Protein AF-A0A1F8YNE2-F1 (afdb_monomer_lite)

Secondary structure (DSSP, 8-state):
----TT-------S-----HHHHHHHGGGTTS-SS-GGGEEE-TTT-SEEEEEPTTSS-BTTB------EEEEEHHHHHHHHHTTSPPTTHHHHHHHSTTSHHHHHHHHHTT----PPPP-PPPP-

Foldseek 3Di:
DDDDPCPLADDDPDDDDPDPVVCVVCVLCRNDPQADPQQWDDDPVPDQKIKGFDPQPDDDPNDRRDGRDIDIDHPVRVVCVNCVVVDPPCVVVCCCPNCVHPVNVVVCVVVVNDDPPPPPPDPPDD

Structure (mmCIF, N/CA/C/O backbone):
data_AF-A0A1F8YNE2-F1
#
_entry.id   AF-A0A1F8YNE2-F1
#
loop_
_atom_site.group_PDB
_atom_site.id
_atom_site.type_symbol
_atom_site.label_atom_id
_atom_site.label_alt_id
_atom_site.label_comp_id
_atom_site.label_asym_id
_atom_site.label_entity_id
_atom_site.label_seq_id
_atom_site.pdbx_PDB_ins_code
_atom_site.Cartn_x
_atom_site.Cartn_y
_atom_site.Cartn_z
_atom_site.occupancy
_atom_site.B_iso_or_equiv
_atom_site.auth_seq_id
_atom_site.auth_comp_id
_atom_site.auth_asym_id
_atom_site.auth_atom_id
_atom_site.pdbx_PDB_model_num
ATOM 1 N N . MET A 1 1 ? 31.661 -0.359 -0.754 1.00 39.47 1 MET A N 1
ATOM 2 C CA . MET A 1 1 ? 30.496 -0.814 -1.548 1.00 39.47 1 MET A CA 1
ATOM 3 C C . MET A 1 1 ? 29.755 0.434 -2.027 1.00 39.47 1 MET A C 1
ATOM 5 O O . MET A 1 1 ? 29.404 1.249 -1.186 1.00 39.47 1 MET A O 1
ATOM 9 N N . LYS A 1 2 ? 29.654 0.696 -3.342 1.00 39.34 2 LYS A N 1
ATOM 10 C CA . LYS A 1 2 ? 29.028 1.940 -3.844 1.00 39.34 2 LYS A CA 1
ATOM 11 C C . LYS A 1 2 ? 27.502 1.866 -3.644 1.00 39.34 2 LYS A C 1
ATOM 13 O O . LYS A 1 2 ? 26.926 0.857 -4.046 1.00 39.34 2 LYS A O 1
ATOM 18 N N . PRO A 1 3 ? 26.848 2.888 -3.061 1.00 49.16 3 PRO A N 1
ATOM 19 C CA . PRO A 1 3 ? 25.396 2.900 -2.939 1.00 49.16 3 PRO A CA 1
ATOM 20 C C . PRO A 1 3 ? 24.760 3.016 -4.328 1.00 49.16 3 PRO A C 1
ATOM 22 O O . PRO A 1 3 ? 25.238 3.759 -5.192 1.00 49.16 3 PRO A O 1
ATOM 25 N N . TRP A 1 4 ? 23.690 2.255 -4.547 1.00 52.19 4 TRP A N 1
ATOM 26 C CA . TRP A 1 4 ? 22.911 2.305 -5.778 1.00 52.19 4 TRP A CA 1
ATOM 27 C C . TRP A 1 4 ? 22.247 3.676 -5.860 1.00 52.19 4 TRP A C 1
ATOM 29 O O . TRP A 1 4 ? 21.384 3.998 -5.049 1.00 52.19 4 TRP A O 1
ATOM 39 N N . ARG A 1 5 ? 22.675 4.504 -6.819 1.00 51.41 5 ARG A N 1
ATOM 40 C CA . ARG A 1 5 ? 22.246 5.908 -6.908 1.00 51.41 5 ARG A CA 1
ATOM 41 C C . ARG A 1 5 ? 20.738 6.063 -7.134 1.00 51.41 5 ARG A C 1
ATOM 43 O O . ARG A 1 5 ? 20.189 7.072 -6.715 1.00 51.41 5 ARG A O 1
ATOM 50 N N . HIS A 1 6 ? 20.077 5.058 -7.718 1.00 46.31 6 HIS A N 1
ATOM 51 C CA . HIS A 1 6 ? 18.638 5.045 -7.999 1.00 46.31 6 HIS A CA 1
ATOM 52 C C . HIS A 1 6 ? 18.114 3.597 -8.050 1.00 46.31 6 HIS A C 1
ATOM 54 O O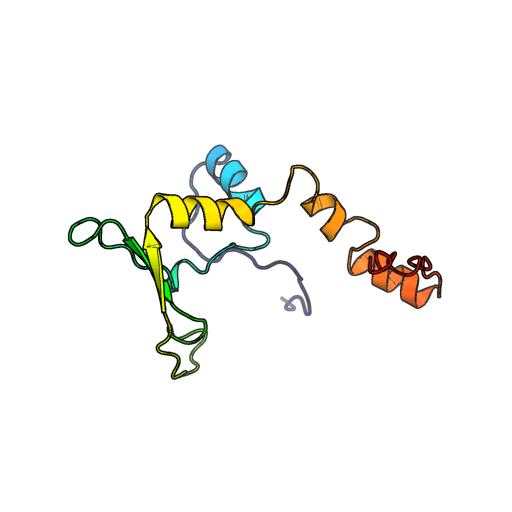 . HIS A 1 6 ? 17.853 3.091 -9.137 1.00 46.31 6 HIS A O 1
ATOM 60 N N . SER A 1 7 ? 18.014 2.876 -6.923 1.00 49.88 7 SER A N 1
ATOM 61 C CA . SER A 1 7 ? 17.552 1.474 -6.988 1.00 49.88 7 SER A CA 1
ATOM 62 C C . SER A 1 7 ? 16.132 1.368 -7.548 1.00 49.88 7 SER A C 1
ATOM 64 O O . SER A 1 7 ? 15.814 0.371 -8.175 1.00 49.88 7 SER A O 1
ATOM 66 N N . GLY A 1 8 ? 15.261 2.360 -7.322 1.00 44.12 8 GLY A N 1
ATOM 67 C CA . GLY A 1 8 ? 13.835 2.265 -7.675 1.00 44.12 8 GLY A CA 1
ATOM 68 C C . GLY A 1 8 ? 13.079 1.172 -6.902 1.00 44.12 8 GLY A C 1
ATOM 69 O O . GLY A 1 8 ? 11.860 1.075 -7.006 1.00 44.12 8 GLY A O 1
ATOM 70 N N . PHE A 1 9 ? 13.798 0.392 -6.095 1.00 44.72 9 PHE A N 1
ATOM 71 C CA . PHE A 1 9 ? 13.309 -0.662 -5.229 1.00 44.72 9 PHE A CA 1
ATOM 72 C C . PHE A 1 9 ? 13.385 -0.156 -3.792 1.00 44.72 9 PHE A C 1
ATOM 74 O O . PHE A 1 9 ? 14.472 0.132 -3.284 1.00 44.72 9 PHE A O 1
ATOM 81 N N . HIS A 1 10 ? 12.227 -0.046 -3.146 1.00 46.38 10 HIS A N 1
ATOM 82 C CA . HIS A 1 10 ? 12.149 0.092 -1.699 1.00 46.38 10 HIS A CA 1
ATOM 83 C C . HIS A 1 10 ? 12.209 -1.315 -1.103 1.00 46.38 10 HIS A C 1
ATOM 85 O O . HIS A 1 10 ? 11.298 -2.112 -1.309 1.00 46.38 10 HIS A O 1
ATOM 91 N N . ALA A 1 11 ? 13.298 -1.638 -0.407 1.00 51.34 11 ALA A N 1
ATOM 92 C CA . ALA A 1 11 ? 13.364 -2.854 0.391 1.00 51.34 11 ALA A CA 1
ATOM 93 C C . ALA A 1 11 ? 12.596 -2.623 1.699 1.00 51.34 11 ALA A C 1
ATOM 95 O O . ALA A 1 11 ? 12.755 -1.585 2.345 1.00 51.34 11 ALA A O 1
ATOM 96 N N . PHE A 1 12 ? 11.753 -3.577 2.078 1.00 56.03 12 PHE A N 1
ATOM 97 C CA . PHE A 1 12 ? 11.123 -3.593 3.393 1.00 56.03 12 PHE A CA 1
ATOM 98 C C . PHE A 1 12 ? 12.198 -3.824 4.460 1.00 56.03 12 PHE A C 1
ATOM 100 O O . PHE A 1 12 ? 12.927 -4.808 4.396 1.00 56.03 12 PHE A O 1
ATOM 107 N N . ALA A 1 13 ? 12.304 -2.904 5.416 1.00 56.09 13 ALA A N 1
ATOM 108 C CA . ALA A 1 13 ? 13.274 -2.946 6.511 1.00 56.09 13 ALA A CA 1
ATOM 109 C C . ALA A 1 13 ? 12.582 -3.284 7.846 1.00 56.09 13 ALA A C 1
ATOM 111 O O . ALA A 1 13 ? 12.728 -2.554 8.824 1.00 56.09 13 ALA A O 1
ATOM 112 N N . GLY A 1 14 ? 11.744 -4.325 7.848 1.00 67.69 14 GLY A N 1
ATOM 113 C CA . GLY A 1 14 ? 11.034 -4.819 9.031 1.00 67.69 14 GLY A CA 1
ATOM 114 C C . GLY A 1 14 ? 11.538 -6.186 9.494 1.00 67.69 14 GLY A C 1
ATOM 115 O O . GLY A 1 14 ? 12.620 -6.619 9.103 1.00 67.69 14 GLY A O 1
ATOM 116 N N . GLU A 1 15 ? 10.749 -6.846 10.338 1.00 74.19 15 GLU A N 1
ATOM 117 C CA . GLU A 1 15 ? 11.035 -8.197 10.827 1.00 74.19 15 GLU A CA 1
ATOM 118 C C . GLU A 1 15 ? 11.038 -9.222 9.680 1.00 74.19 15 GLU A C 1
ATOM 120 O O . GLU A 1 15 ? 10.304 -9.079 8.697 1.00 74.19 15 GLU A O 1
ATOM 125 N N . GLU A 1 16 ? 11.902 -10.230 9.792 1.00 73.44 16 GLU A N 1
ATOM 126 C CA . GLU A 1 16 ? 12.021 -11.301 8.804 1.00 73.44 16 GLU A CA 1
ATOM 127 C C . GLU A 1 16 ? 10.741 -12.146 8.780 1.00 73.44 16 GLU A C 1
ATOM 129 O O . GLU A 1 16 ? 10.223 -12.534 9.826 1.00 73.44 16 GLU A O 1
ATOM 134 N N . ILE A 1 17 ? 10.223 -12.436 7.582 1.00 80.06 17 ILE A N 1
ATOM 135 C CA . ILE A 1 17 ? 9.096 -13.359 7.419 1.00 80.06 17 ILE A CA 1
ATOM 136 C C . ILE A 1 17 ? 9.681 -14.779 7.389 1.00 80.06 17 ILE A C 1
ATOM 138 O O . ILE A 1 17 ? 10.430 -15.083 6.460 1.00 80.06 17 ILE A O 1
ATOM 142 N N . PRO A 1 18 ? 9.370 -15.643 8.374 1.00 77.31 18 PRO A N 1
ATOM 143 C CA . PRO A 1 18 ? 10.054 -16.925 8.539 1.00 77.31 18 PRO A CA 1
ATOM 144 C C . PRO A 1 18 ? 9.664 -17.971 7.487 1.00 77.31 18 PRO A C 1
ATOM 146 O O . PRO A 1 18 ? 10.434 -18.895 7.235 1.00 77.31 18 PRO A O 1
ATOM 149 N N . ASP A 1 19 ? 8.481 -17.841 6.882 1.00 88.25 19 ASP A N 1
ATOM 150 C CA . ASP A 1 19 ? 7.953 -18.780 5.896 1.00 88.25 19 ASP A CA 1
ATOM 151 C C . ASP A 1 19 ? 7.944 -18.185 4.479 1.00 88.25 19 ASP A C 1
ATOM 153 O O . ASP A 1 1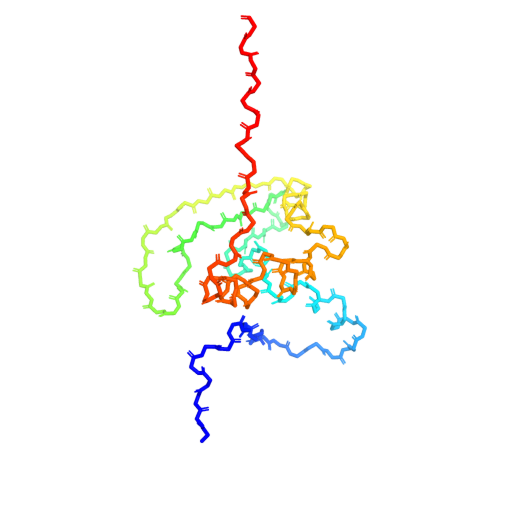9 ? 7.517 -17.048 4.248 1.00 88.25 19 ASP A O 1
ATOM 157 N N . ILE A 1 20 ? 8.396 -18.978 3.506 1.00 77.38 20 ILE A N 1
ATOM 158 C CA . ILE A 1 20 ? 8.467 -18.563 2.107 1.00 77.38 20 ILE A CA 1
ATOM 159 C C . ILE A 1 20 ? 7.078 -18.432 1.481 1.00 77.38 20 ILE A C 1
ATOM 161 O O . ILE A 1 20 ? 6.885 -17.556 0.639 1.00 77.38 20 ILE A O 1
ATOM 165 N N . GLU A 1 21 ? 6.092 -19.233 1.896 1.00 79.62 21 GLU A N 1
ATOM 166 C CA . GLU A 1 21 ? 4.719 -19.064 1.415 1.00 79.62 21 GLU A CA 1
ATOM 167 C C . GLU A 1 21 ? 4.116 -17.744 1.906 1.00 79.62 21 GLU A C 1
ATOM 169 O O . GLU A 1 21 ? 3.497 -17.023 1.118 1.00 79.62 21 GLU A O 1
ATOM 174 N N . ASP A 1 22 ? 4.365 -17.358 3.156 1.00 74.12 22 ASP A N 1
ATOM 175 C CA . ASP A 1 22 ? 3.977 -16.043 3.674 1.00 74.12 22 ASP A CA 1
ATOM 176 C C . ASP A 1 22 ? 4.731 -14.891 2.996 1.00 74.12 22 ASP A C 1
ATOM 178 O O . ASP A 1 22 ? 4.121 -13.885 2.615 1.00 74.12 22 ASP A O 1
ATOM 182 N N . ALA A 1 23 ? 6.029 -15.047 2.736 1.00 70.62 23 ALA A N 1
ATOM 183 C CA . ALA A 1 23 ? 6.802 -14.063 1.982 1.00 70.62 23 ALA A CA 1
ATOM 184 C C . ALA A 1 23 ? 6.274 -13.899 0.546 1.00 70.62 23 ALA A C 1
ATOM 186 O O . ALA A 1 23 ? 6.215 -12.781 0.035 1.00 70.62 23 ALA A O 1
ATOM 187 N N . LEU A 1 24 ? 5.827 -14.981 -0.099 1.00 69.38 24 LEU A N 1
ATOM 188 C CA . LEU A 1 24 ? 5.201 -14.946 -1.424 1.00 69.38 24 LEU A CA 1
ATOM 189 C C . LEU A 1 24 ? 3.784 -14.357 -1.400 1.00 69.38 24 LEU A C 1
ATOM 191 O O . LEU A 1 24 ? 3.359 -13.777 -2.400 1.00 69.38 24 LEU A O 1
ATOM 195 N N . ARG A 1 25 ? 3.057 -14.448 -0.279 1.00 70.38 25 ARG A N 1
ATOM 196 C CA . ARG A 1 25 ? 1.775 -13.745 -0.089 1.00 70.38 25 ARG A CA 1
ATOM 197 C C . ARG A 1 25 ? 1.976 -12.239 0.051 1.00 70.38 25 ARG A C 1
ATOM 199 O O . ARG A 1 25 ? 1.186 -11.479 -0.500 1.00 70.38 25 ARG A O 1
ATOM 206 N N . VAL A 1 26 ? 3.020 -11.805 0.758 1.00 63.59 26 VAL A N 1
ATOM 207 C CA . VAL A 1 26 ? 3.290 -10.385 1.049 1.00 63.59 26 VAL A CA 1
ATOM 208 C C . VAL A 1 26 ? 4.093 -9.704 -0.066 1.00 63.59 26 VAL A C 1
ATOM 210 O O . VAL A 1 26 ? 3.817 -8.554 -0.406 1.00 63.59 26 VAL A O 1
ATOM 213 N N . GLY A 1 27 ? 5.031 -10.414 -0.694 1.00 66.81 27 GLY A N 1
ATOM 214 C CA . GLY A 1 27 ? 5.944 -9.939 -1.742 1.00 66.81 27 GLY A CA 1
ATOM 215 C C . GLY A 1 27 ? 5.290 -9.141 -2.879 1.00 66.81 27 GLY A C 1
ATOM 216 O O . GLY A 1 27 ? 5.775 -8.052 -3.197 1.00 66.81 27 GLY A O 1
ATOM 217 N N . PRO A 1 28 ? 4.156 -9.591 -3.451 1.00 63.25 28 PRO A N 1
ATOM 218 C CA . PRO A 1 28 ? 3.414 -8.845 -4.470 1.00 63.25 28 PRO A CA 1
ATOM 219 C C . PRO A 1 28 ? 2.935 -7.456 -4.015 1.00 63.25 28 PRO A C 1
ATOM 221 O O . PRO A 1 28 ? 2.727 -6.575 -4.849 1.00 63.25 28 PRO A O 1
ATOM 224 N N . TYR A 1 29 ? 2.796 -7.238 -2.704 1.00 55.78 29 TYR A N 1
ATOM 225 C CA . TYR A 1 29 ? 2.384 -5.970 -2.095 1.00 55.78 29 TYR A CA 1
ATOM 226 C C . TYR A 1 29 ? 3.571 -5.100 -1.645 1.00 55.78 29 TYR A C 1
ATOM 228 O O . TYR A 1 29 ? 3.398 -3.908 -1.386 1.00 55.78 29 TYR A O 1
ATOM 236 N N . MET A 1 30 ? 4.790 -5.649 -1.582 1.00 57.84 30 MET A N 1
ATOM 237 C CA . MET A 1 30 ? 5.980 -4.944 -1.074 1.00 57.84 30 MET A CA 1
ATOM 238 C C . MET A 1 30 ? 6.530 -3.880 -2.031 1.00 57.84 30 MET A C 1
ATOM 240 O O . MET A 1 30 ? 7.290 -3.016 -1.604 1.00 57.84 30 MET A O 1
ATOM 244 N N . VAL A 1 31 ? 6.123 -3.879 -3.306 1.00 57.84 31 VAL A N 1
ATOM 245 C CA . VAL A 1 31 ? 6.524 -2.839 -4.273 1.00 57.84 31 VAL A CA 1
ATOM 246 C C . VAL A 1 31 ? 5.995 -1.459 -3.857 1.00 57.84 31 VAL A C 1
ATOM 248 O O . VAL A 1 31 ? 6.662 -0.440 -4.053 1.00 57.84 31 VAL A O 1
ATOM 251 N N . ARG A 1 32 ? 4.818 -1.416 -3.222 1.00 62.06 32 ARG A N 1
ATOM 252 C CA . ARG A 1 32 ? 4.328 -0.234 -2.515 1.00 62.06 32 ARG A CA 1
ATOM 253 C C . ARG A 1 32 ? 3.302 -0.661 -1.477 1.00 62.06 32 ARG A C 1
ATOM 255 O O . ARG A 1 32 ? 2.172 -0.997 -1.823 1.00 62.06 32 ARG A O 1
ATOM 262 N N . GLY A 1 33 ? 3.698 -0.579 -0.208 1.00 65.50 33 GLY A N 1
ATOM 263 C CA . GLY A 1 33 ? 2.766 -0.688 0.902 1.00 65.50 33 GLY A CA 1
ATOM 264 C C . GLY A 1 33 ? 1.630 0.320 0.695 1.00 65.50 33 GLY A C 1
ATOM 265 O O . GLY A 1 33 ? 1.897 1.510 0.500 1.00 65.50 33 GLY A O 1
ATOM 266 N N . PRO A 1 34 ? 0.374 -0.124 0.682 1.00 68.75 34 PRO A N 1
ATOM 267 C CA . PRO A 1 34 ? -0.723 0.752 0.298 1.00 68.75 34 PRO A CA 1
ATOM 268 C C . PRO A 1 34 ? -1.080 1.835 1.312 1.00 68.75 34 PRO A C 1
ATOM 270 O O . PRO A 1 34 ? -1.661 2.873 0.989 1.00 68.75 34 PRO A O 1
ATOM 273 N N . ALA A 1 35 ? -0.743 1.567 2.562 1.00 74.94 35 ALA A N 1
ATOM 274 C CA . ALA A 1 35 ? -0.895 2.465 3.677 1.00 74.94 35 ALA A CA 1
ATOM 275 C C . ALA A 1 35 ? 0.356 2.334 4.540 1.00 74.94 35 ALA A C 1
ATOM 277 O O . ALA A 1 35 ? 0.953 1.262 4.635 1.00 74.94 35 ALA A O 1
ATOM 278 N N . ALA A 1 36 ? 0.764 3.432 5.173 1.00 79.38 36 ALA A N 1
ATOM 279 C CA . ALA A 1 36 ? 1.851 3.356 6.138 1.00 79.38 36 ALA A CA 1
ATOM 280 C C . ALA A 1 36 ? 1.294 2.796 7.448 1.00 79.38 36 ALA A C 1
ATOM 282 O O . ALA A 1 36 ? 0.478 3.458 8.092 1.00 79.38 36 ALA A O 1
ATOM 283 N N . THR A 1 37 ? 1.756 1.616 7.857 1.00 79.00 37 THR A N 1
ATOM 284 C CA . THR A 1 37 ? 1.337 0.973 9.113 1.00 79.00 37 THR A CA 1
ATOM 285 C C . THR A 1 37 ? 1.582 1.879 10.318 1.00 79.00 37 THR A C 1
ATOM 287 O O . THR A 1 37 ? 0.748 1.963 11.213 1.00 79.00 37 THR A O 1
ATOM 290 N N . SER A 1 38 ? 2.664 2.665 10.294 1.00 81.56 38 SER A N 1
ATOM 291 C CA . SER A 1 38 ? 2.983 3.654 11.331 1.00 81.56 38 SER A CA 1
ATOM 292 C C . SER A 1 38 ? 1.884 4.701 11.546 1.00 81.56 38 SER A C 1
ATOM 294 O O . SER A 1 38 ? 1.789 5.254 12.641 1.00 81.56 38 SER A O 1
ATOM 296 N N . ARG A 1 39 ? 1.028 4.944 10.544 1.00 84.06 39 ARG A N 1
ATOM 297 C CA . ARG A 1 39 ? -0.093 5.897 10.573 1.00 84.06 39 ARG A CA 1
ATOM 298 C C . ARG A 1 39 ? -1.451 5.247 10.847 1.00 84.06 39 ARG A C 1
ATOM 300 O O . ARG A 1 39 ? -2.445 5.964 10.912 1.00 84.06 39 ARG A O 1
ATOM 307 N N . LEU A 1 40 ? -1.512 3.928 11.007 1.00 87.19 40 LEU A N 1
ATOM 308 C CA . LEU A 1 40 ? -2.745 3.199 11.291 1.00 87.19 40 LEU A CA 1
ATOM 309 C C . LEU A 1 40 ? -2.899 2.997 12.805 1.00 87.19 40 LEU A C 1
ATOM 311 O O . LEU A 1 40 ? -1.948 2.625 13.495 1.00 87.19 40 LEU A O 1
ATOM 315 N N . ARG A 1 41 ? -4.082 3.293 13.342 1.00 86.69 41 ARG A N 1
ATOM 316 C CA . ARG A 1 41 ? -4.442 3.086 14.749 1.00 86.69 41 ARG A CA 1
ATOM 317 C C . ARG A 1 41 ? -5.778 2.357 14.799 1.00 86.69 41 ARG A C 1
ATOM 319 O O . ARG A 1 41 ? -6.739 2.789 14.172 1.00 86.69 41 ARG A O 1
ATOM 326 N N . ALA A 1 42 ? -5.824 1.263 15.540 1.00 82.44 42 ALA A N 1
ATOM 327 C CA . ALA A 1 42 ? -7.051 0.548 15.849 1.00 82.44 42 ALA A CA 1
ATOM 328 C C . ALA A 1 42 ? -7.049 0.268 17.352 1.00 82.44 42 ALA A C 1
ATOM 330 O O . ALA A 1 42 ? -6.030 -0.182 17.876 1.00 82.44 42 ALA A O 1
ATOM 331 N N . ASP A 1 43 ? -8.161 0.552 18.025 1.00 73.94 43 ASP A N 1
ATOM 332 C CA . ASP A 1 43 ? -8.392 0.116 19.401 1.00 73.94 43 ASP A CA 1
ATOM 333 C C . ASP A 1 43 ? -9.618 -0.806 19.417 1.00 73.94 43 ASP A C 1
ATOM 335 O O . ASP A 1 43 ? -10.751 -0.319 19.424 1.00 73.94 43 ASP A O 1
ATOM 339 N N . PRO A 1 44 ? -9.413 -2.134 19.395 1.00 66.19 44 PRO A N 1
ATOM 340 C CA . PRO A 1 44 ? -10.514 -3.089 19.360 1.00 66.19 44 PRO A CA 1
ATOM 341 C C . PRO A 1 44 ? -11.364 -3.097 20.642 1.00 66.19 44 PRO A C 1
ATOM 343 O O . PRO A 1 44 ? -12.429 -3.708 20.636 1.00 66.19 44 PRO A O 1
ATOM 346 N N . ALA A 1 45 ? -10.927 -2.448 21.729 1.00 70.44 45 ALA A N 1
ATOM 347 C CA . ALA A 1 45 ? -11.646 -2.426 23.002 1.00 70.44 45 ALA A CA 1
ATOM 348 C C . ALA A 1 45 ? -12.614 -1.239 23.157 1.00 70.44 45 ALA A C 1
ATOM 350 O O . ALA A 1 45 ? -13.492 -1.301 24.017 1.00 70.44 45 ALA A O 1
ATOM 351 N N . GLN A 1 46 ? -12.467 -0.169 22.366 1.00 64.75 46 GLN A N 1
ATOM 352 C CA . GLN A 1 46 ? -13.225 1.078 22.563 1.00 64.75 46 GLN A CA 1
ATOM 353 C C . GLN A 1 46 ? -14.274 1.341 21.481 1.00 64.75 46 GLN A C 1
ATOM 355 O O . GLN A 1 46 ? -15.430 1.595 21.809 1.00 64.75 46 GLN A O 1
ATOM 360 N N . GLU A 1 47 ? -13.908 1.264 20.200 1.00 68.75 47 GLU A N 1
ATOM 361 C CA . GLU A 1 47 ? -14.833 1.483 19.082 1.00 68.75 47 GLU A CA 1
ATOM 362 C C . GLU A 1 47 ? -14.422 0.638 17.872 1.00 68.75 47 GLU A C 1
ATOM 364 O O . GLU A 1 47 ? -13.226 0.508 17.603 1.00 68.75 47 GLU A O 1
ATOM 369 N N . PRO A 1 48 ? -15.377 0.113 17.078 1.00 77.88 48 PRO A N 1
ATOM 370 C CA . PRO A 1 48 ? -15.079 -0.725 15.923 1.00 77.88 48 PRO A CA 1
ATOM 371 C C . PRO A 1 48 ? -14.606 0.081 14.697 1.00 77.88 48 PRO A C 1
ATOM 373 O O . PRO A 1 48 ? -15.114 -0.079 13.584 1.00 77.88 48 PRO A O 1
ATOM 376 N N . LYS A 1 49 ? -13.643 0.983 14.906 1.00 86.62 49 LYS A N 1
ATOM 377 C CA . LYS A 1 49 ? -13.136 1.918 13.905 1.00 86.62 49 LYS A CA 1
ATOM 378 C C . LYS A 1 49 ? -11.626 1.824 13.745 1.00 86.62 49 LYS A C 1
ATOM 380 O O . LYS A 1 49 ? -10.872 1.545 14.678 1.00 86.62 49 LYS A O 1
ATOM 385 N N . VAL A 1 50 ? -11.181 2.123 12.532 1.00 89.00 50 VAL A N 1
ATOM 386 C CA . VAL A 1 50 ? -9.779 2.295 12.162 1.00 89.00 50 VAL A CA 1
ATOM 387 C C . VAL A 1 50 ? -9.526 3.772 11.932 1.00 89.00 50 VAL A C 1
ATOM 389 O O . VAL A 1 50 ? -10.133 4.386 11.057 1.00 89.00 50 VAL A O 1
ATOM 392 N N . ARG A 1 51 ? -8.578 4.337 12.676 1.00 89.25 51 ARG A N 1
ATOM 393 C CA . ARG A 1 51 ? -8.087 5.696 12.465 1.00 89.25 51 ARG A CA 1
ATOM 394 C C . ARG A 1 51 ? -6.837 5.669 11.598 1.00 89.25 51 ARG A C 1
ATOM 396 O O . ARG A 1 51 ? -5.851 5.003 11.916 1.00 89.25 51 ARG A O 1
ATOM 403 N N . TYR A 1 52 ? -6.854 6.442 10.521 1.00 88.50 52 TYR A N 1
ATOM 404 C CA . TYR A 1 52 ? -5.706 6.650 9.651 1.00 88.50 52 TYR A CA 1
ATOM 405 C C . TYR A 1 52 ? -5.229 8.096 9.724 1.00 88.50 52 TYR A C 1
ATOM 407 O O . TYR A 1 52 ? -5.963 9.033 9.403 1.00 88.50 52 TYR A O 1
ATOM 415 N N . LEU A 1 53 ? -3.980 8.269 10.145 1.00 88.25 53 LEU A N 1
ATOM 416 C CA . LEU A 1 53 ? -3.359 9.575 10.314 1.00 88.25 53 LEU A CA 1
ATOM 417 C C . LEU A 1 53 ? -2.885 10.140 8.969 1.00 88.25 53 LEU A C 1
ATOM 419 O O . LEU A 1 53 ? -2.380 9.420 8.091 1.00 88.25 53 LEU A O 1
ATOM 423 N N . ALA A 1 54 ? -3.020 11.454 8.815 1.00 84.00 54 ALA A N 1
ATOM 424 C CA . ALA A 1 54 ? -2.509 12.170 7.663 1.00 84.00 54 ALA A CA 1
ATOM 425 C C . ALA A 1 54 ? -0.981 12.033 7.564 1.00 84.00 54 ALA A C 1
ATOM 427 O O . ALA A 1 54 ? -0.262 11.719 8.519 1.00 84.00 54 ALA A O 1
ATOM 428 N N . LYS A 1 55 ? -0.453 12.248 6.357 1.00 76.38 55 LYS A N 1
ATOM 429 C CA . LYS A 1 55 ? 0.997 12.300 6.173 1.00 76.38 55 LYS A CA 1
ATOM 430 C C . LYS A 1 55 ? 1.552 13.471 6.996 1.00 76.38 55 LYS A C 1
ATOM 432 O O . LYS A 1 55 ? 0.988 14.564 6.972 1.00 76.38 55 LYS A O 1
ATOM 437 N N . GLY A 1 56 ? 2.640 13.224 7.723 1.00 71.00 56 GLY A N 1
ATOM 438 C CA . GLY A 1 56 ? 3.274 14.209 8.600 1.00 71.00 56 GLY A CA 1
ATOM 439 C C . GLY A 1 56 ? 2.742 14.247 10.035 1.00 71.00 56 GLY A C 1
ATOM 440 O O . GLY A 1 56 ? 3.269 15.028 10.807 1.00 71.00 56 GLY A O 1
ATOM 441 N N . THR A 1 57 ? 1.740 13.439 10.410 1.00 66.88 57 THR A N 1
ATOM 442 C CA . THR A 1 57 ? 1.301 13.305 11.820 1.00 66.88 57 THR A CA 1
ATOM 443 C C . THR A 1 57 ? 2.229 12.413 12.641 1.00 66.88 57 THR A C 1
ATOM 445 O O . THR A 1 57 ? 2.327 12.540 13.856 1.00 66.88 57 THR A O 1
ATOM 448 N N . VAL A 1 58 ? 2.901 11.478 11.971 1.00 67.06 58 VAL A N 1
ATOM 449 C CA . VAL A 1 58 ? 3.931 10.626 12.564 1.00 67.06 58 VAL A CA 1
ATOM 450 C C . VAL A 1 58 ? 5.271 11.132 12.041 1.00 67.06 58 VAL A C 1
ATOM 452 O O . VAL A 1 58 ? 5.368 11.324 10.823 1.00 67.06 58 VAL A O 1
ATOM 455 N N . PRO A 1 59 ? 6.272 11.358 12.913 1.00 61.50 59 PRO A N 1
ATOM 456 C CA . PRO A 1 59 ? 7.605 11.754 12.485 1.00 61.50 59 PRO A CA 1
ATOM 457 C C . PRO A 1 59 ? 8.135 10.731 11.484 1.00 61.50 59 PRO A C 1
ATOM 459 O O . PRO A 1 59 ? 8.213 9.540 11.783 1.00 61.50 59 PRO A O 1
ATOM 462 N N . ASP A 1 60 ? 8.462 11.198 10.287 1.00 58.62 60 ASP A N 1
ATOM 463 C CA . ASP A 1 60 ? 9.064 10.388 9.237 1.00 58.62 60 ASP A CA 1
ATOM 464 C C . ASP A 1 60 ? 10.482 10.924 9.040 1.00 58.62 60 ASP A C 1
ATOM 466 O O . ASP A 1 60 ? 10.665 12.125 8.842 1.00 58.62 60 ASP A O 1
ATOM 470 N N . HIS A 1 61 ? 11.487 10.062 9.195 1.00 54.88 61 HIS A N 1
ATOM 471 C CA . HIS A 1 61 ? 12.906 10.406 9.024 1.00 54.88 61 HIS A CA 1
ATOM 472 C C . HIS A 1 61 ? 13.391 11.694 9.736 1.00 54.88 61 HIS A C 1
ATOM 474 O O . HIS A 1 61 ? 14.219 12.425 9.201 1.00 54.88 61 HIS A O 1
ATOM 480 N N . GLY A 1 62 ? 12.922 11.958 10.962 1.00 49.38 62 GLY A N 1
ATOM 481 C CA . GLY A 1 62 ? 13.451 13.038 11.811 1.00 49.38 62 GLY A CA 1
ATOM 482 C C . GLY A 1 62 ? 12.926 14.446 11.509 1.00 49.38 62 GLY A C 1
ATOM 483 O O . GLY A 1 62 ? 13.384 15.396 12.137 1.00 49.38 62 GLY A O 1
ATOM 484 N N . GLU A 1 63 ? 11.962 14.601 10.597 1.00 52.41 63 GLU A N 1
ATOM 485 C CA . GLU A 1 63 ? 11.300 15.889 10.380 1.00 52.41 63 GLU A CA 1
ATOM 486 C C . GLU A 1 63 ? 10.104 16.061 11.331 1.00 52.41 63 GLU A C 1
ATOM 488 O O . GLU A 1 63 ? 9.160 15.267 11.333 1.00 52.41 63 GLU A O 1
ATOM 493 N N . GLU A 1 64 ? 10.131 17.132 12.126 1.00 50.03 64 GLU A N 1
ATOM 494 C CA . GLU A 1 64 ? 8.994 17.592 12.920 1.00 50.03 64 GLU A CA 1
ATOM 495 C C . GLU A 1 64 ? 7.961 18.226 11.978 1.00 50.03 64 GLU A C 1
ATOM 497 O O . GLU A 1 64 ? 8.219 19.248 11.337 1.00 50.03 64 GLU A O 1
ATOM 502 N N . ARG A 1 65 ? 6.784 17.605 11.837 1.00 55.69 65 ARG A N 1
ATOM 503 C CA . ARG A 1 65 ? 5.673 18.181 11.069 1.00 55.69 65 ARG A CA 1
ATOM 504 C C . ARG A 1 65 ? 4.376 18.197 11.867 1.00 55.69 6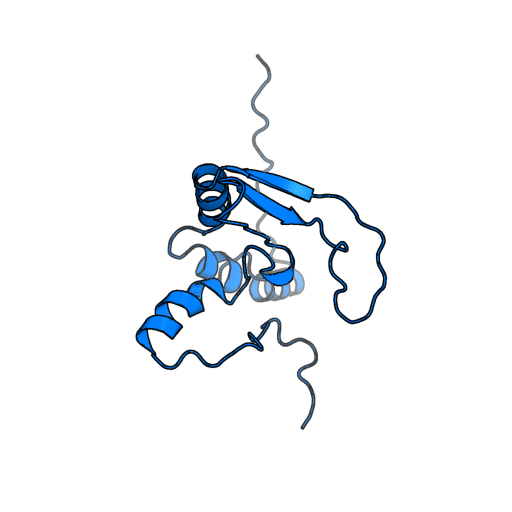5 ARG A C 1
ATOM 506 O O . ARG A 1 65 ? 3.997 17.240 12.529 1.00 55.69 65 ARG A O 1
ATOM 513 N N . VAL A 1 66 ? 3.691 19.333 11.748 1.00 54.59 66 VAL A N 1
ATOM 514 C CA . VAL A 1 66 ? 2.462 19.719 12.449 1.00 54.59 66 VAL A CA 1
ATOM 515 C C . VAL A 1 66 ? 1.255 19.371 11.575 1.00 54.59 66 VAL A C 1
ATOM 517 O O . VAL A 1 66 ? 0.600 20.238 11.007 1.00 54.59 66 VAL A O 1
ATOM 520 N N . SER A 1 67 ? 0.992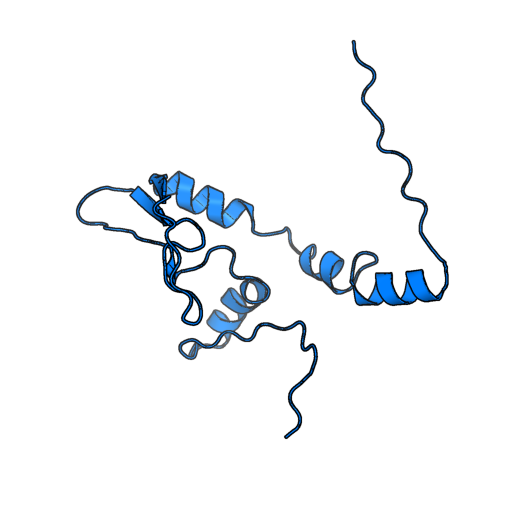 18.085 11.368 1.00 61.44 67 SER A N 1
ATOM 521 C CA . SER A 1 67 ? -0.221 17.636 10.677 1.00 61.44 67 SER A CA 1
ATOM 522 C C . SER A 1 67 ? -1.066 16.851 11.667 1.00 61.44 67 SER A C 1
ATOM 524 O O . SER A 1 67 ? -0.693 15.746 12.037 1.00 61.44 67 SER A O 1
ATOM 526 N N . SER A 1 68 ? -2.186 17.405 12.131 1.00 68.19 68 SER A N 1
ATOM 527 C CA . SER A 1 68 ? -3.087 16.747 13.096 1.00 68.19 68 SER A CA 1
ATOM 528 C C . SER A 1 68 ? -4.275 16.031 12.442 1.00 68.19 68 SER A C 1
ATOM 530 O O . SER A 1 68 ? -5.129 15.483 13.136 1.00 68.19 68 SER A O 1
ATOM 532 N N . GLY A 1 69 ? -4.350 16.030 11.108 1.00 82.81 69 GLY A N 1
ATOM 533 C CA . GLY A 1 69 ? -5.468 15.436 10.382 1.00 82.81 69 GLY A CA 1
ATOM 534 C C . GLY A 1 69 ? -5.539 13.919 10.559 1.00 82.81 69 GLY A C 1
ATOM 535 O O . GLY A 1 69 ? -4.531 13.218 10.457 1.00 82.81 69 GLY A O 1
ATOM 536 N N . HIS A 1 70 ? -6.744 13.394 10.753 1.00 88.12 70 HIS A N 1
ATOM 537 C CA . HIS A 1 70 ? -7.020 11.964 10.689 1.00 88.12 70 HIS A CA 1
ATOM 538 C C . HIS A 1 70 ? -8.339 11.708 9.958 1.00 88.12 70 HIS A C 1
ATOM 540 O O . HIS A 1 70 ? -9.170 12.605 9.809 1.00 88.12 70 HIS A O 1
ATOM 546 N N . ARG A 1 71 ? -8.523 10.475 9.487 1.00 88.88 71 ARG A N 1
ATOM 547 C CA . ARG A 1 71 ? -9.837 9.954 9.112 1.00 88.88 71 ARG A CA 1
ATOM 548 C C . ARG A 1 71 ? -10.110 8.673 9.864 1.00 88.88 71 ARG A C 1
ATOM 550 O O . ARG A 1 71 ? -9.215 7.838 9.983 1.00 88.88 71 ARG A O 1
ATOM 557 N N . ASP A 1 72 ? -11.346 8.538 10.303 1.00 90.25 72 ASP A N 1
ATOM 558 C CA . ASP A 1 72 ? -11.838 7.342 10.965 1.00 90.25 72 ASP A CA 1
ATOM 559 C C . ASP A 1 72 ? -12.744 6.604 9.978 1.00 90.25 72 ASP A C 1
ATOM 561 O O . ASP A 1 72 ? -13.502 7.235 9.241 1.00 90.25 72 ASP A O 1
ATOM 565 N N . TYR A 1 73 ? -12.619 5.284 9.942 1.00 89.44 73 TYR A N 1
ATOM 566 C CA . TYR A 1 73 ? -13.387 4.392 9.081 1.00 89.44 73 TYR A CA 1
ATOM 567 C C . TYR A 1 73 ? -13.961 3.267 9.926 1.00 89.44 73 TYR A C 1
ATOM 569 O O . TYR A 1 73 ? -13.275 2.778 10.826 1.00 89.44 73 TYR A O 1
ATOM 577 N N . ASP A 1 74 ? -15.157 2.794 9.602 1.00 91.19 74 ASP A N 1
ATOM 578 C CA . ASP A 1 74 ? -15.622 1.510 10.129 1.00 91.19 74 ASP A CA 1
ATOM 579 C C . ASP A 1 74 ? -14.725 0.378 9.599 1.00 91.19 74 ASP A C 1
ATOM 581 O O . ASP A 1 74 ? -14.121 0.504 8.530 1.00 91.19 74 ASP A O 1
ATOM 585 N N . TYR A 1 75 ? -14.622 -0.752 10.307 1.00 87.69 75 TYR A N 1
ATOM 586 C CA . TYR A 1 75 ? -13.701 -1.830 9.908 1.00 87.69 75 TYR A CA 1
ATOM 587 C C . TYR A 1 75 ? -13.894 -2.321 8.471 1.00 87.69 75 TYR A C 1
ATOM 589 O O . TYR A 1 75 ? -12.915 -2.487 7.742 1.00 87.69 75 TYR A O 1
ATOM 597 N N . LEU A 1 76 ? -15.143 -2.537 8.047 1.00 89.44 76 LEU A N 1
ATOM 598 C CA . LEU A 1 76 ? -15.430 -3.011 6.693 1.00 89.44 76 LEU A CA 1
ATOM 599 C C . LEU A 1 76 ? -15.083 -1.958 5.640 1.00 89.44 76 LEU A C 1
ATOM 601 O O . LEU A 1 76 ? -14.521 -2.303 4.603 1.00 89.44 76 LEU A O 1
ATOM 605 N N . GLU A 1 77 ? -15.341 -0.681 5.923 1.00 89.88 77 GLU A N 1
ATOM 606 C CA . GLU A 1 77 ? -14.936 0.413 5.039 1.00 89.88 77 GLU A CA 1
ATOM 607 C C . GLU A 1 77 ? -13.406 0.509 4.955 1.00 89.88 77 GLU A C 1
ATOM 609 O O . GLU A 1 77 ? -12.846 0.646 3.868 1.00 89.88 77 GLU A O 1
ATOM 614 N N . GLY A 1 78 ? -12.714 0.362 6.088 1.00 86.44 78 GLY A N 1
ATOM 615 C CA . GLY A 1 78 ? -11.257 0.343 6.157 1.00 86.44 78 GLY A CA 1
ATOM 616 C C . GLY A 1 78 ? -10.651 -0.778 5.312 1.00 86.44 78 GLY A C 1
ATOM 617 O O . GLY A 1 78 ? -9.747 -0.523 4.515 1.00 86.44 78 GLY A O 1
ATOM 618 N N . ILE A 1 79 ? -11.178 -2.003 5.429 1.00 87.00 79 ILE A N 1
ATOM 619 C CA . ILE A 1 79 ? -10.732 -3.157 4.633 1.00 87.00 79 ILE A CA 1
ATOM 620 C C . ILE A 1 79 ? -11.048 -2.952 3.152 1.00 87.00 79 ILE A C 1
ATOM 622 O O . ILE A 1 79 ? -10.178 -3.190 2.314 1.00 87.00 79 ILE A O 1
ATOM 626 N N . ALA A 1 80 ? -12.253 -2.491 2.812 1.00 89.44 80 ALA A N 1
ATOM 627 C CA . ALA A 1 80 ? -12.644 -2.237 1.428 1.00 89.44 80 ALA A CA 1
ATOM 628 C C . ALA A 1 80 ? -11.741 -1.176 0.786 1.00 89.44 80 ALA A C 1
ATOM 630 O O . ALA A 1 80 ? -11.268 -1.343 -0.335 1.00 89.44 80 ALA A O 1
ATOM 631 N N . ARG A 1 81 ? -11.431 -0.100 1.513 1.00 85.69 81 ARG A N 1
ATOM 632 C CA . ARG A 1 81 ? -10.592 0.987 1.007 1.00 85.69 81 ARG A CA 1
ATOM 633 C C . ARG A 1 81 ? -9.128 0.602 0.893 1.00 85.69 81 ARG A C 1
ATOM 635 O O . ARG A 1 81 ? -8.475 1.047 -0.048 1.00 85.69 81 ARG A O 1
ATOM 642 N N . LEU A 1 82 ? -8.630 -0.221 1.814 1.00 82.75 82 LEU A N 1
ATOM 643 C CA . LEU A 1 82 ? -7.343 -0.879 1.650 1.00 82.75 82 LEU A CA 1
ATOM 644 C C . LEU A 1 82 ? -7.436 -1.743 0.380 1.00 82.75 82 LEU A C 1
ATOM 646 O O . LEU A 1 82 ? -7.000 -1.352 -0.685 1.00 82.75 82 LEU A O 1
ATOM 650 N N . THR A 1 83 ? -8.182 -2.832 0.380 1.00 82.56 83 THR A N 1
ATOM 651 C CA . THR A 1 83 ? -8.230 -3.746 -0.775 1.00 82.56 83 THR A CA 1
ATOM 652 C C . THR A 1 83 ? -8.534 -3.098 -2.144 1.00 82.56 83 THR A C 1
ATOM 654 O O . THR A 1 83 ? -7.994 -3.566 -3.140 1.00 82.56 83 THR A O 1
ATOM 657 N N . SER A 1 84 ? -9.250 -1.967 -2.216 1.00 82.75 84 SER A N 1
ATOM 658 C CA . SER A 1 84 ? -9.477 -1.191 -3.452 1.00 82.75 84 SER A CA 1
ATOM 659 C C . SER A 1 84 ? -8.220 -0.705 -4.191 1.00 82.75 84 SER A C 1
ATOM 661 O O . SER A 1 84 ? -8.264 -0.506 -5.402 1.00 82.75 84 SER A O 1
ATOM 663 N N . HIS A 1 85 ? -7.092 -0.501 -3.501 1.00 75.56 85 HIS A N 1
ATOM 664 C CA . HIS A 1 85 ? -5.838 -0.113 -4.158 1.00 75.56 85 HIS A CA 1
ATOM 665 C C . HIS A 1 85 ? -5.085 -1.319 -4.737 1.00 75.56 85 HIS A C 1
ATOM 667 O O . HIS A 1 85 ? -4.021 -1.140 -5.333 1.00 75.56 85 HIS A O 1
ATOM 673 N N . ILE A 1 86 ? -5.527 -2.550 -4.439 1.00 75.88 86 ILE A N 1
ATOM 674 C CA . ILE A 1 86 ? -4.869 -3.765 -4.910 1.00 75.88 86 ILE A CA 1
ATOM 675 C C . ILE A 1 86 ? -5.167 -3.859 -6.405 1.00 75.88 86 ILE A C 1
ATOM 677 O O . ILE A 1 86 ? -6.327 -3.962 -6.792 1.00 75.88 86 ILE A O 1
ATOM 681 N N . PRO A 1 87 ? -4.139 -3.788 -7.254 1.00 73.75 87 PRO A N 1
ATOM 682 C CA . PRO A 1 87 ? -4.337 -3.841 -8.688 1.00 73.75 87 PRO A CA 1
ATOM 683 C C . PRO A 1 87 ? -4.708 -5.261 -9.120 1.00 73.75 87 PRO A C 1
ATOM 685 O O . PRO A 1 87 ? -4.265 -6.240 -8.513 1.00 73.75 87 PRO A O 1
ATOM 688 N N . ASP A 1 88 ? -5.446 -5.365 -10.224 1.00 78.06 88 ASP A N 1
ATOM 689 C CA . ASP A 1 88 ? -5.743 -6.653 -10.846 1.00 78.06 88 ASP A CA 1
ATOM 690 C C . ASP A 1 88 ? -4.468 -7.434 -11.193 1.00 78.06 88 ASP A C 1
ATOM 692 O O . ASP A 1 88 ? -3.371 -6.885 -11.389 1.00 78.06 88 ASP A O 1
ATOM 696 N N . ARG A 1 89 ? -4.617 -8.758 -11.294 1.00 75.56 89 ARG A N 1
ATOM 697 C CA . ARG A 1 89 ? -3.513 -9.657 -11.630 1.00 75.56 89 ARG A CA 1
ATOM 698 C C . ARG A 1 89 ? -2.859 -9.223 -12.945 1.00 75.56 89 ARG A C 1
ATOM 700 O O . ARG A 1 89 ? -3.507 -9.146 -13.980 1.00 75.56 89 ARG A O 1
ATOM 707 N N . GLY A 1 90 ? -1.545 -9.009 -12.904 1.00 71.00 90 GLY A N 1
ATOM 708 C CA . GLY A 1 90 ? -0.747 -8.627 -14.074 1.00 71.00 90 GLY A CA 1
ATOM 709 C C . GLY A 1 90 ? -0.639 -7.117 -14.308 1.00 71.00 90 GLY A C 1
ATOM 710 O O . GLY A 1 90 ? 0.319 -6.687 -14.947 1.00 71.00 90 GLY A O 1
ATOM 711 N N . THR A 1 91 ? -1.505 -6.291 -13.715 1.00 76.00 91 THR A N 1
ATOM 712 C CA . THR A 1 91 ? -1.470 -4.826 -13.884 1.00 76.00 91 THR A CA 1
ATOM 713 C C . THR A 1 91 ? -0.159 -4.214 -13.380 1.00 76.00 91 THR A C 1
ATOM 715 O O . THR A 1 91 ? 0.407 -3.335 -14.026 1.00 76.00 91 THR A O 1
ATOM 718 N N . GLN A 1 92 ? 0.414 -4.734 -12.287 1.00 74.44 92 GLN A N 1
ATOM 719 C CA . GLN A 1 92 ? 1.743 -4.300 -11.828 1.00 74.44 92 GLN A CA 1
ATOM 720 C C . GLN A 1 92 ? 2.862 -4.642 -12.815 1.00 74.44 92 GLN A C 1
ATOM 722 O O . GLN A 1 92 ? 3.765 -3.833 -13.015 1.00 74.44 92 GLN A O 1
ATOM 727 N N . LEU A 1 93 ? 2.793 -5.798 -13.483 1.00 75.50 93 LEU A N 1
ATOM 728 C CA . LEU A 1 93 ? 3.773 -6.155 -14.511 1.00 75.50 93 LEU A CA 1
ATOM 729 C C . LEU A 1 93 ? 3.682 -5.196 -15.701 1.00 75.50 93 LEU A C 1
ATOM 731 O O . LEU A 1 93 ? 4.710 -4.754 -16.206 1.00 75.50 93 LEU A O 1
ATOM 735 N N . VAL A 1 94 ? 2.467 -4.810 -16.101 1.00 76.38 94 VAL A N 1
ATOM 736 C CA . VAL A 1 94 ? 2.254 -3.814 -17.160 1.00 76.38 94 VAL A CA 1
ATOM 737 C C . VAL A 1 94 ? 2.794 -2.440 -16.748 1.00 76.38 94 VAL A C 1
ATOM 739 O O . VAL A 1 94 ? 3.469 -1.792 -17.547 1.00 76.38 94 VAL A O 1
ATOM 742 N N . HIS A 1 95 ? 2.580 -2.001 -15.506 1.00 72.88 95 HIS A N 1
ATOM 743 C CA . HIS A 1 95 ? 3.121 -0.726 -15.023 1.00 72.88 95 HIS A CA 1
ATOM 744 C C . HIS A 1 95 ? 4.654 -0.710 -14.954 1.00 72.88 95 HIS A C 1
ATOM 746 O O . HIS A 1 95 ? 5.271 0.288 -15.327 1.00 72.88 95 HIS A O 1
ATOM 752 N N . TYR A 1 96 ? 5.278 -1.800 -14.499 1.00 71.12 96 TYR A N 1
ATOM 753 C CA . TYR A 1 96 ? 6.728 -1.849 -14.285 1.00 71.12 96 TYR A CA 1
ATOM 754 C C . TYR A 1 96 ? 7.538 -2.271 -15.510 1.00 71.12 96 TYR A C 1
ATOM 756 O O . TYR A 1 96 ? 8.674 -1.822 -15.652 1.00 71.12 96 TYR A O 1
ATOM 764 N N . TYR A 1 97 ? 6.970 -3.077 -16.407 1.00 77.00 97 TYR A N 1
ATOM 765 C CA . TYR A 1 97 ? 7.681 -3.638 -17.563 1.00 77.00 97 TYR A CA 1
ATOM 766 C C . TYR A 1 97 ? 6.996 -3.372 -18.906 1.00 77.00 97 TYR A C 1
ATOM 768 O O . TYR A 1 97 ? 7.605 -3.586 -19.952 1.00 77.00 97 TYR A O 1
ATOM 776 N N . GLY A 1 98 ? 5.751 -2.894 -18.906 1.00 78.31 98 GLY A N 1
ATOM 777 C CA . GLY A 1 98 ? 5.031 -2.543 -20.126 1.00 78.31 98 GLY A CA 1
ATOM 778 C C . GLY A 1 98 ? 5.433 -1.182 -20.698 1.00 78.31 98 GLY A C 1
ATOM 779 O O . GLY A 1 98 ? 6.385 -0.531 -20.252 1.00 78.31 98 GLY A O 1
ATOM 780 N N . ALA A 1 99 ? 4.658 -0.724 -21.683 1.00 74.69 99 ALA A N 1
ATOM 781 C CA . ALA A 1 99 ? 4.913 0.521 -22.410 1.00 74.69 99 ALA A CA 1
ATOM 782 C C . ALA A 1 99 ? 4.942 1.773 -21.509 1.00 74.69 99 ALA A C 1
ATOM 784 O O . ALA A 1 99 ? 5.608 2.758 -21.835 1.00 74.69 99 ALA A O 1
ATOM 785 N N . TYR A 1 100 ? 4.254 1.717 -20.363 1.00 71.56 100 TYR A N 1
ATOM 786 C CA . TYR A 1 100 ? 4.179 2.809 -19.393 1.00 71.56 100 TYR A CA 1
ATOM 787 C C . TYR A 1 100 ? 5.334 2.823 -18.378 1.00 71.56 100 TYR A C 1
ATOM 789 O O . TYR A 1 100 ? 5.473 3.773 -17.606 1.00 71.56 100 TYR A O 1
ATOM 797 N N . SER A 1 101 ? 6.191 1.799 -18.384 1.00 79.75 101 SER A N 1
ATOM 798 C CA . SER A 1 101 ? 7.331 1.735 -17.472 1.00 79.75 101 SER A CA 1
ATOM 799 C C . SER A 1 101 ? 8.296 2.899 -17.689 1.00 79.75 101 SER A C 1
ATOM 801 O O . SER A 1 101 ? 8.512 3.360 -18.811 1.00 79.75 101 SER A O 1
ATOM 803 N N . ASN A 1 102 ? 8.939 3.362 -16.614 1.00 75.44 102 ASN A N 1
ATOM 804 C CA . ASN A 1 102 ? 9.938 4.433 -16.701 1.00 75.44 102 ASN A CA 1
ATOM 805 C C . ASN A 1 102 ? 11.096 4.066 -17.643 1.00 75.44 102 ASN A C 1
ATOM 807 O O . ASN A 1 102 ? 11.604 4.930 -18.354 1.00 75.44 102 ASN A O 1
ATOM 811 N N . ALA A 1 103 ? 11.477 2.784 -17.688 1.00 77.25 103 ALA A N 1
ATOM 812 C CA . ALA A 1 103 ? 12.486 2.282 -18.613 1.00 77.25 103 ALA A CA 1
ATOM 813 C C . ALA A 1 103 ? 12.021 2.411 -20.073 1.00 77.25 103 ALA A C 1
ATOM 815 O O . ALA A 1 103 ? 12.729 2.999 -20.892 1.00 77.25 103 ALA A O 1
ATOM 816 N N . HIS A 1 104 ? 10.813 1.931 -20.389 1.00 76.75 104 HIS A N 1
ATOM 817 C CA . HIS A 1 104 ? 10.263 2.016 -21.740 1.00 76.75 104 HIS A CA 1
ATOM 818 C C . HIS A 1 104 ? 10.047 3.472 -22.172 1.00 76.75 104 HIS A C 1
ATOM 820 O O . HIS A 1 104 ? 10.463 3.855 -23.262 1.00 76.75 104 HIS A O 1
ATOM 826 N N . ARG A 1 105 ? 9.491 4.318 -21.295 1.00 79.44 105 ARG A N 1
ATOM 827 C CA . ARG A 1 105 ? 9.322 5.759 -21.539 1.00 79.44 105 ARG A CA 1
ATOM 828 C C . ARG A 1 105 ? 10.654 6.480 -21.734 1.00 79.44 105 ARG A C 1
ATOM 830 O O . ARG A 1 105 ? 10.743 7.339 -22.604 1.00 79.44 105 ARG A O 1
ATOM 837 N N . GLY A 1 106 ? 11.693 6.117 -20.981 1.00 81.12 106 GLY A N 1
ATOM 838 C CA . GLY A 1 106 ? 13.040 6.663 -21.159 1.00 81.12 106 GLY A CA 1
ATOM 839 C C . GLY A 1 106 ? 13.638 6.307 -22.522 1.00 81.12 106 GLY A C 1
ATOM 840 O O . GLY A 1 106 ? 14.179 7.171 -23.212 1.00 81.12 106 GLY A O 1
ATOM 841 N N . ILE A 1 107 ? 13.482 5.052 -22.957 1.00 82.12 107 ILE A N 1
ATOM 842 C CA . ILE A 1 107 ? 13.917 4.597 -24.286 1.00 82.12 107 ILE A CA 1
ATOM 843 C C . ILE A 1 107 ? 13.111 5.293 -25.393 1.00 82.12 107 ILE A C 1
ATOM 845 O O . ILE A 1 107 ? 13.700 5.787 -26.353 1.00 82.12 107 ILE A O 1
ATOM 849 N N . ALA A 1 108 ? 11.786 5.356 -25.257 1.00 78.69 108 ALA A N 1
ATOM 850 C CA . ALA A 1 108 ? 10.875 5.991 -26.207 1.00 78.69 108 ALA A CA 1
ATOM 851 C C . ALA A 1 108 ? 11.169 7.490 -26.374 1.00 78.69 108 ALA A C 1
ATOM 853 O O . ALA A 1 108 ? 11.321 7.964 -27.500 1.00 78.69 108 ALA A O 1
ATOM 854 N N . HIS A 1 109 ? 11.355 8.208 -25.260 1.00 77.50 109 HIS A N 1
ATOM 855 C CA . HIS A 1 109 ? 11.765 9.612 -25.245 1.00 77.50 109 HIS A CA 1
ATOM 856 C C . HIS A 1 109 ? 13.099 9.813 -25.977 1.00 77.50 109 HIS A C 1
ATOM 858 O O . HIS A 1 109 ? 13.196 10.659 -26.865 1.00 77.50 109 HIS A O 1
ATOM 864 N N . ASN A 1 110 ? 14.112 8.987 -25.684 1.00 76.12 110 ASN A N 1
ATOM 865 C CA . ASN A 1 110 ? 15.413 9.059 -26.361 1.00 76.12 110 ASN A CA 1
ATOM 866 C C . ASN A 1 110 ? 15.326 8.753 -27.863 1.00 76.12 110 ASN A C 1
ATOM 868 O O . ASN A 1 110 ? 16.114 9.277 -28.647 1.00 76.12 110 ASN A O 1
ATOM 872 N N . ARG A 1 111 ? 14.367 7.920 -28.274 1.00 79.94 111 ARG A N 1
ATOM 873 C CA . ARG A 1 111 ? 14.124 7.560 -29.677 1.00 79.94 111 ARG A CA 1
ATOM 874 C C . ARG A 1 111 ? 13.154 8.504 -30.396 1.00 79.94 111 ARG A C 1
ATOM 876 O O . ARG A 1 111 ? 12.908 8.286 -31.577 1.00 79.94 111 ARG A O 1
ATOM 883 N N . LYS A 1 112 ? 12.601 9.523 -29.718 1.00 73.00 112 LYS A N 1
ATOM 884 C CA . LYS A 1 112 ? 11.494 10.377 -30.209 1.00 73.00 112 LYS A CA 1
ATOM 885 C C . LYS A 1 112 ? 10.285 9.576 -30.720 1.00 73.00 112 LYS A C 1
ATOM 887 O O . LYS A 1 112 ? 9.510 10.063 -31.534 1.00 73.00 112 LYS A O 1
ATOM 892 N N . ALA A 1 113 ? 10.131 8.346 -30.244 1.00 63.22 113 ALA A N 1
ATOM 893 C CA . ALA A 1 113 ? 9.053 7.450 -30.621 1.00 63.22 113 ALA A CA 1
ATOM 894 C C . ALA A 1 113 ? 7.972 7.553 -29.546 1.00 63.22 113 ALA A C 1
ATOM 896 O O . ALA A 1 113 ? 7.905 6.720 -28.646 1.00 63.22 113 ALA A O 1
ATOM 897 N N . PHE A 1 114 ? 7.182 8.622 -29.573 1.00 58.38 114 PHE A N 1
ATOM 898 C CA . PHE A 1 114 ? 5.986 8.685 -28.741 1.00 58.38 114 PHE A CA 1
ATOM 899 C C . PHE A 1 114 ? 4.835 7.997 -29.468 1.00 58.38 114 PHE A C 1
ATOM 901 O O . PHE A 1 114 ? 4.628 8.206 -30.659 1.00 58.38 114 PHE A O 1
ATOM 908 N N . ILE A 1 115 ? 4.100 7.167 -28.731 1.00 58.78 115 ILE A N 1
ATOM 909 C CA . ILE A 1 115 ? 2.751 6.767 -29.120 1.00 58.78 115 ILE A CA 1
ATOM 910 C C . ILE A 1 115 ? 1.911 8.028 -28.920 1.00 58.78 115 ILE A C 1
ATOM 912 O O . ILE A 1 115 ? 1.810 8.506 -27.788 1.00 58.78 115 ILE A O 1
ATOM 916 N N . GLU A 1 116 ? 1.382 8.603 -29.999 1.00 52.31 116 GLU A N 1
ATOM 917 C CA . GLU A 1 116 ? 0.326 9.608 -29.888 1.00 52.31 116 GLU A CA 1
ATOM 918 C C . GLU A 1 116 ? -0.824 8.962 -29.118 1.00 52.31 116 GLU A C 1
ATOM 920 O O . GLU A 1 116 ? -1.454 8.017 -29.592 1.00 52.31 116 GLU A O 1
ATOM 925 N N . VAL A 1 117 ? -1.040 9.412 -27.882 1.00 53.25 117 VAL A N 1
ATOM 926 C CA . VAL A 1 117 ? -2.245 9.065 -27.137 1.00 53.25 117 VAL A CA 1
ATOM 927 C C . VAL A 1 117 ? -3.365 9.851 -27.816 1.00 53.25 117 VAL A C 1
ATOM 929 O O . VAL A 1 117 ? -3.273 11.082 -27.844 1.00 53.25 117 VAL A O 1
ATOM 932 N N . PRO A 1 118 ? -4.371 9.188 -28.416 1.00 53.50 118 PRO A N 1
ATOM 933 C CA . PRO A 1 118 ? -5.496 9.893 -29.010 1.00 53.50 118 PRO A CA 1
ATOM 934 C C . PRO A 1 118 ? -6.137 10.790 -27.944 1.00 53.50 118 PRO A C 1
ATOM 936 O O . PRO A 1 118 ? -6.195 10.369 -26.785 1.00 53.50 118 PRO A O 1
ATOM 939 N N . PRO A 1 119 ? -6.590 12.005 -28.298 1.00 57.69 119 PRO A N 1
ATOM 940 C CA . PRO A 1 119 ? -7.259 12.877 -27.342 1.00 57.69 119 PRO A CA 1
ATOM 941 C C . PRO A 1 119 ? -8.410 12.115 -26.682 1.00 57.69 119 PRO A C 1
ATOM 943 O O . PRO A 1 119 ? -9.148 11.393 -27.359 1.00 57.69 119 PRO A O 1
ATOM 946 N N . GLU A 1 120 ? -8.516 12.232 -25.356 1.00 58.84 120 GLU A N 1
ATOM 947 C CA . GLU A 1 120 ? -9.619 11.641 -24.603 1.00 58.84 120 GLU A CA 1
ATOM 948 C C . GLU A 1 120 ? -10.938 12.110 -25.230 1.00 58.84 120 GLU A C 1
ATOM 950 O O . GLU A 1 120 ? -11.120 13.295 -25.506 1.00 58.84 120 GLU A O 1
ATOM 955 N N . TYR A 1 121 ? -11.831 11.163 -25.525 1.00 62.12 121 TYR A N 1
ATOM 956 C CA . TYR A 1 121 ? -13.172 11.474 -26.003 1.00 62.12 121 TYR A CA 1
ATOM 957 C C . TYR A 1 121 ? -13.897 12.215 -24.879 1.00 62.12 121 TYR A C 1
ATOM 959 O O . TYR A 1 121 ? -14.358 11.588 -23.925 1.00 62.12 121 TYR A O 1
ATOM 967 N N . GLU A 1 122 ? -13.958 13.544 -24.965 1.00 63.16 122 GLU A N 1
ATOM 968 C CA . GLU A 1 122 ? -14.871 14.328 -24.144 1.00 63.16 122 GLU A CA 1
ATOM 969 C C . GLU A 1 122 ? -16.292 13.877 -24.508 1.00 63.16 122 GLU A C 1
ATOM 971 O O . GLU A 1 122 ? -16.683 13.989 -25.677 1.00 63.16 122 GLU A O 1
ATOM 976 N N . PRO A 1 123 ? -17.061 13.298 -23.566 1.00 56.56 123 PRO A N 1
ATOM 977 C CA . PRO A 1 123 ? -18.447 12.973 -23.841 1.00 56.56 123 PRO A CA 1
ATOM 978 C C . PRO A 1 123 ? -19.161 14.278 -24.184 1.00 56.56 123 PRO A C 1
ATOM 980 O O . PRO A 1 123 ? -19.136 15.227 -23.407 1.00 56.56 123 PRO A O 1
ATOM 983 N N . SER A 1 124 ? -19.755 14.326 -25.374 1.00 60.88 124 SER A N 1
ATOM 984 C CA . SER A 1 124 ? -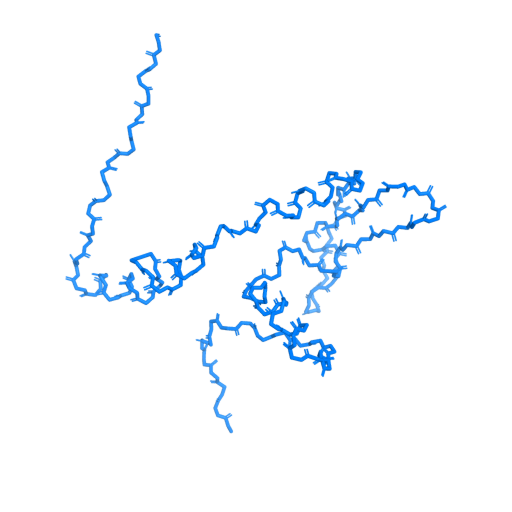20.556 15.460 -25.822 1.00 60.88 124 SER A CA 1
ATOM 985 C C . SER A 1 124 ? -21.651 15.741 -24.795 1.00 60.88 124 SER A C 1
ATOM 987 O O . SER A 1 124 ? -22.464 14.851 -24.523 1.00 60.88 124 SER A O 1
ATOM 989 N N . ASP A 1 125 ? -21.632 16.951 -24.230 1.00 61.88 125 ASP A N 1
ATOM 990 C CA . ASP A 1 125 ? -22.657 17.423 -23.299 1.00 61.88 125 ASP A CA 1
ATOM 991 C C . ASP A 1 125 ? -24.059 17.297 -23.934 1.00 61.88 125 ASP A C 1
ATOM 993 O O . ASP A 1 125 ? -24.199 17.529 -25.142 1.00 61.88 125 ASP A O 1
ATOM 997 N N . PRO A 1 126 ? -25.074 16.887 -23.149 1.00 65.81 126 PRO A N 1
ATOM 998 C CA . PRO A 1 126 ? -26.432 16.625 -23.628 1.00 65.81 126 PRO A CA 1
ATOM 999 C C . PRO A 1 126 ? -27.191 17.873 -24.099 1.00 65.81 126 PRO A C 1
ATOM 1001 O O . PRO A 1 126 ? -26.995 18.966 -23.518 1.00 65.81 126 PRO A O 1
#

Sequence (126 aa):
MKPWRHSGFHAFAGEEIPDIEDALRVGPYMVRGPAATSRLRADPAQEPKVRYLAKGTVPDHGEERVSSGHRDYDYLEGIARLTSHIPDRGTQLVHYYGAYSNAHRGIAHNRKAFIEVPPEYEPSDP

Radius of gyration: 20.14 Å; chains: 1; bounding box: 57×39×54 Å

pLDDT: mean 70.61, std 13.01, range [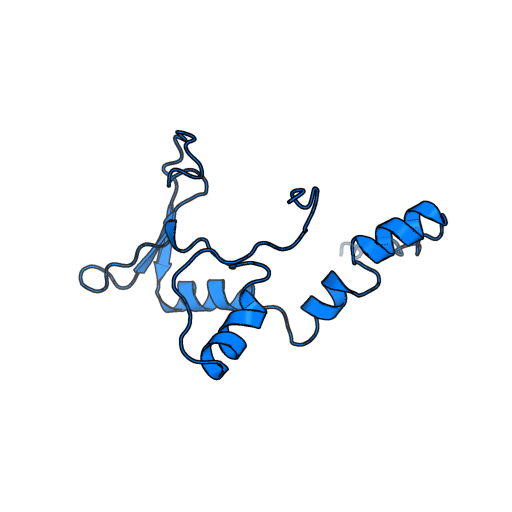39.34, 91.19]